Protein AF-A0A7C5ILG7-F1 (afdb_monomer_lite)

Foldseek 3Di:
DDPPPPCDVVNVCVQPVDPVSVVVVVQCVVCVVHDDDPVD

Secondary structure (DSSP, 8-state):
--------HHHHHHHS-SHHHHHHHHHHHH-TT----TT-

pLDDT: mean 74.3, std 10.38, range [38.91, 85.44]

Sequence (40 aa):
MAKQNSLSLATLQKKFSTEEKCRQHLFKLRFPDGFICPKC

Radius of gyration: 14.02 Å; chains: 1; bounding box: 20×32×36 Å

Structure (mmCIF, N/CA/C/O backbone):
data_AF-A0A7C5ILG7-F1
#
_entry.id   AF-A0A7C5ILG7-F1
#
loop_
_atom_site.group_PDB
_atom_site.id
_atom_site.type_symbol
_atom_site.label_atom_id
_atom_site.label_alt_id
_atom_site.label_comp_id
_atom_site.label_asym_id
_atom_site.label_entity_id
_atom_site.label_seq_id
_atom_site.pdbx_PDB_ins_code
_atom_site.Cartn_x
_atom_site.Cartn_y
_atom_site.Cartn_z
_atom_site.occupancy
_atom_site.B_iso_or_equiv
_atom_site.auth_seq_id
_atom_site.auth_comp_id
_atom_site.auth_asym_id
_atom_site.auth_atom_id
_atom_site.pdbx_PDB_model_num
ATOM 1 N N . MET A 1 1 ? 5.408 -25.933 -1.428 1.00 38.91 1 MET A N 1
ATOM 2 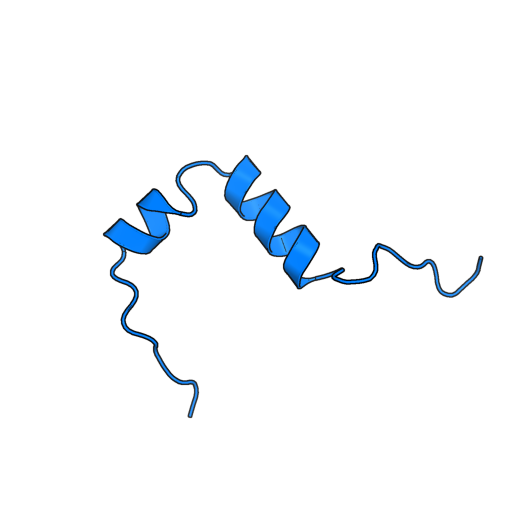C CA . MET A 1 1 ? 4.456 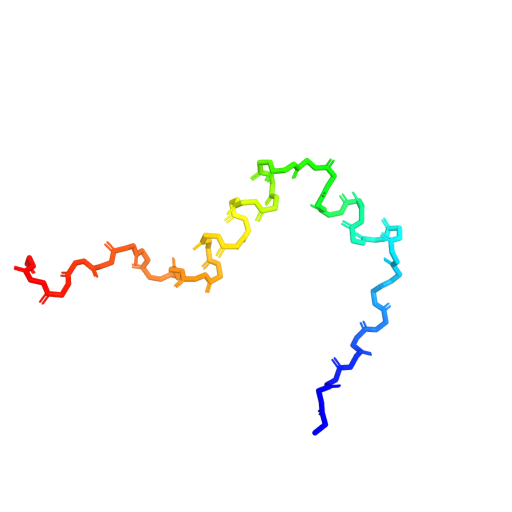-25.697 -0.321 1.00 38.91 1 MET A CA 1
ATOM 3 C C . MET A 1 1 ? 4.670 -24.279 0.187 1.00 38.91 1 MET A C 1
ATOM 5 O O . MET A 1 1 ? 5.785 -23.960 0.580 1.00 38.91 1 MET A O 1
ATOM 9 N N . ALA A 1 2 ? 3.669 -23.403 0.082 1.00 48.69 2 ALA A N 1
ATOM 10 C CA . ALA A 1 2 ? 3.782 -22.029 0.567 1.00 48.69 2 ALA A CA 1
ATOM 11 C C . ALA A 1 2 ? 3.832 -22.046 2.103 1.00 48.69 2 ALA A C 1
ATOM 13 O O . ALA A 1 2 ? 2.925 -22.574 2.741 1.00 48.69 2 ALA A O 1
ATOM 14 N N . LYS A 1 3 ? 4.908 -21.516 2.695 1.00 56.75 3 LYS A N 1
ATOM 15 C CA . LYS A 1 3 ? 5.044 -21.348 4.150 1.00 56.75 3 LYS A CA 1
ATOM 16 C C . LYS A 1 3 ? 3.888 -20.473 4.650 1.00 56.75 3 LYS A C 1
ATOM 18 O O . LYS A 1 3 ? 3.927 -19.255 4.492 1.00 56.75 3 LYS A O 1
ATOM 23 N N . GLN A 1 4 ? 2.868 -21.076 5.261 1.00 61.66 4 GLN A N 1
ATOM 24 C CA . GLN A 1 4 ? 1.874 -20.345 6.043 1.00 61.66 4 GLN A CA 1
ATOM 25 C C . GLN A 1 4 ? 2.543 -19.897 7.341 1.00 61.66 4 GLN A C 1
ATOM 27 O O . GLN A 1 4 ? 2.511 -20.584 8.357 1.00 61.66 4 GLN A O 1
ATOM 32 N N . ASN A 1 5 ? 3.208 -18.745 7.286 1.00 58.84 5 ASN A N 1
ATOM 33 C CA . ASN A 1 5 ? 3.601 -18.029 8.486 1.00 58.84 5 ASN A CA 1
ATOM 34 C C . ASN A 1 5 ? 2.302 -17.724 9.242 1.00 58.84 5 ASN A C 1
ATOM 36 O O . ASN A 1 5 ? 1.436 -17.045 8.690 1.00 58.84 5 ASN A O 1
ATOM 40 N N . SER A 1 6 ? 2.131 -18.274 10.444 1.00 61.78 6 SER A N 1
ATOM 41 C CA . SER A 1 6 ? 0.937 -18.139 11.287 1.00 61.78 6 SER A CA 1
ATOM 42 C C . SER A 1 6 ? 0.771 -16.695 11.775 1.00 61.78 6 SER A C 1
ATOM 44 O O . SER A 1 6 ? 0.968 -16.372 12.943 1.00 61.78 6 SER A O 1
ATOM 46 N N . LEU A 1 7 ? 0.468 -15.787 10.852 1.00 67.31 7 LEU A N 1
ATOM 47 C CA . LEU A 1 7 ? -0.004 -14.446 11.137 1.00 67.31 7 LEU A CA 1
ATOM 48 C C . LEU A 1 7 ? -1.494 -14.582 11.415 1.00 67.31 7 LEU A C 1
ATOM 50 O O . LEU A 1 7 ? -2.289 -14.759 10.494 1.00 67.31 7 LEU A O 1
ATOM 54 N N . SER A 1 8 ? -1.865 -14.540 12.692 1.00 74.31 8 SER A N 1
ATOM 55 C CA . SER A 1 8 ? -3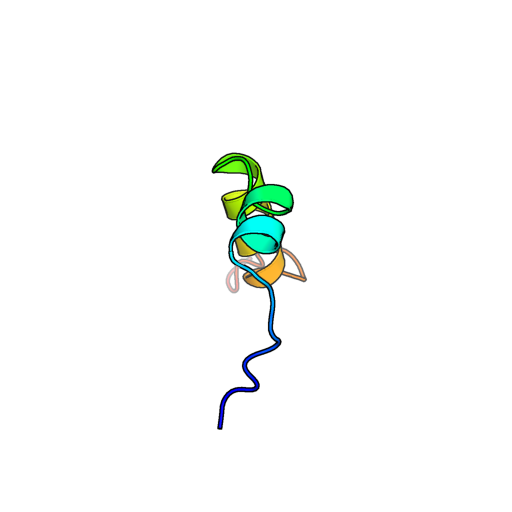.268 -14.520 13.097 1.00 74.31 8 SER A CA 1
ATOM 56 C C . SER A 1 8 ? -3.998 -13.372 12.400 1.00 74.31 8 SER A C 1
ATOM 58 O O . SER A 1 8 ? -3.425 -12.294 12.206 1.00 74.31 8 SER A O 1
ATOM 60 N N . LEU A 1 9 ? -5.279 -13.572 12.074 1.00 70.12 9 LEU A N 1
ATOM 61 C CA . LEU A 1 9 ? -6.127 -12.537 11.467 1.00 70.12 9 LEU A CA 1
ATOM 62 C C . LEU A 1 9 ? -6.055 -11.207 12.229 1.00 70.12 9 LEU A C 1
ATOM 64 O O . LEU A 1 9 ? -5.978 -10.158 11.604 1.00 70.12 9 LEU A O 1
ATOM 68 N N . ALA A 1 10 ? -5.957 -11.246 13.561 1.00 77.38 10 ALA A N 1
ATOM 69 C CA . ALA A 1 10 ? -5.769 -10.062 14.397 1.00 77.38 10 ALA A CA 1
ATOM 70 C C . ALA A 1 10 ? -4.468 -9.293 14.088 1.00 77.38 10 ALA A C 1
ATOM 72 O O . ALA A 1 10 ? -4.451 -8.065 14.077 1.00 77.38 10 ALA A O 1
ATOM 73 N N . THR A 1 11 ? -3.364 -9.986 13.802 1.00 74.12 11 THR A N 1
ATOM 74 C CA . THR A 1 11 ? -2.087 -9.357 13.428 1.00 74.12 11 THR A CA 1
ATOM 75 C C . THR A 1 11 ? -2.152 -8.767 12.023 1.00 74.12 11 THR A C 1
ATOM 77 O O . THR A 1 11 ? -1.609 -7.685 11.794 1.00 74.12 11 THR A O 1
ATOM 80 N N . LEU A 1 12 ? -2.846 -9.441 11.101 1.00 76.44 12 LEU A N 1
ATOM 81 C CA . LEU A 1 12 ? -3.156 -8.913 9.770 1.00 76.44 12 LEU A CA 1
ATOM 82 C C . LEU A 1 12 ? -4.025 -7.656 9.881 1.00 76.44 12 LEU A C 1
ATOM 84 O O . LEU A 1 12 ? -3.620 -6.6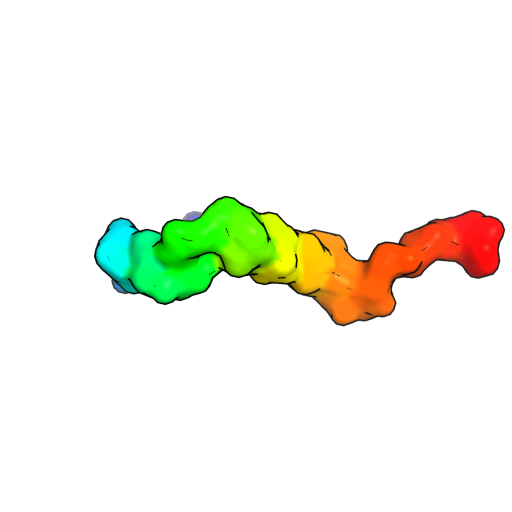11 9.391 1.00 76.44 12 LEU A O 1
ATOM 88 N N . GLN A 1 13 ? -5.133 -7.702 10.617 1.00 75.31 13 GLN A N 1
ATOM 89 C CA . GLN A 1 13 ? -5.986 -6.538 10.869 1.00 75.31 13 GLN A CA 1
ATOM 90 C C . GLN A 1 13 ? -5.239 -5.408 11.583 1.00 75.31 13 GLN A C 1
ATOM 92 O O . GLN A 1 13 ? -5.519 -4.248 11.321 1.00 75.31 13 GLN A O 1
ATOM 97 N N . LYS A 1 14 ? -4.259 -5.691 12.448 1.00 79.69 14 LYS A N 1
ATOM 98 C CA . LYS A 1 14 ? -3.464 -4.651 13.129 1.00 79.69 14 LYS A CA 1
ATOM 99 C C . LYS A 1 14 ? -2.382 -4.029 12.234 1.00 79.69 14 LYS A C 1
ATOM 101 O O . LYS A 1 14 ? -2.054 -2.857 12.393 1.00 79.69 14 LYS A O 1
ATOM 106 N N . LYS A 1 15 ? -1.817 -4.793 11.293 1.00 72.62 15 LYS A N 1
ATOM 107 C CA . LYS A 1 15 ? -0.846 -4.284 10.302 1.00 72.62 15 LYS A CA 1
ATOM 108 C C . LYS A 1 15 ? -1.527 -3.591 9.118 1.00 72.62 15 LYS A C 1
ATOM 110 O O . LYS A 1 15 ? -1.030 -2.579 8.633 1.00 72.62 15 LYS A O 1
ATOM 115 N N . PHE A 1 16 ? -2.678 -4.105 8.703 1.00 77.62 16 PHE A N 1
ATOM 116 C CA . PHE A 1 16 ? -3.469 -3.668 7.554 1.00 77.62 16 PHE A CA 1
ATOM 117 C C . PHE A 1 16 ? -4.836 -3.142 8.000 1.00 77.62 16 PHE A C 1
ATOM 119 O O . PHE A 1 16 ? -5.861 -3.461 7.411 1.00 77.62 16 PHE A O 1
ATOM 126 N N . SER A 1 17 ? -4.850 -2.347 9.073 1.00 75.25 17 SER A N 1
ATOM 127 C CA . SER A 1 17 ? -6.088 -1.833 9.683 1.00 75.25 17 SER A CA 1
ATOM 128 C C . SER A 1 17 ? -6.871 -0.897 8.777 1.00 75.25 17 SER A C 1
ATOM 130 O O . SER A 1 17 ? -8.060 -0.698 8.986 1.00 75.25 17 SER A O 1
ATOM 132 N N . THR A 1 18 ? -6.198 -0.299 7.796 1.00 83.38 18 THR A N 1
ATOM 133 C CA . THR A 1 18 ? -6.808 0.598 6.823 1.00 83.38 18 THR A CA 1
ATOM 134 C C . THR A 1 18 ? -6.462 0.154 5.415 1.00 83.38 18 THR A C 1
ATOM 136 O O . THR A 1 18 ? -5.359 -0.336 5.139 1.00 83.38 18 THR A O 1
ATOM 139 N N . GLU A 1 19 ? -7.411 0.371 4.512 1.00 79.88 19 GLU A N 1
ATOM 140 C CA . GLU A 1 19 ? -7.257 0.062 3.095 1.00 79.88 19 GLU A CA 1
ATOM 141 C C . GLU A 1 19 ? -6.069 0.822 2.486 1.00 79.88 19 GLU A C 1
ATOM 143 O O . GLU A 1 19 ? -5.304 0.264 1.703 1.00 79.88 19 GLU A O 1
ATOM 148 N N . GLU A 1 20 ? -5.814 2.051 2.945 1.00 84.31 20 GLU A N 1
ATOM 149 C CA . GLU A 1 20 ? -4.650 2.850 2.549 1.00 84.31 20 GLU A CA 1
ATOM 150 C C . GLU A 1 20 ? -3.318 2.199 2.933 1.00 84.31 20 GLU A C 1
ATOM 152 O O . GLU A 1 20 ? -2.415 2.121 2.098 1.00 84.31 20 GLU A O 1
ATOM 157 N N . LYS A 1 21 ? -3.183 1.688 4.167 1.00 81.56 21 LYS A N 1
ATOM 158 C CA . LYS A 1 21 ? -1.968 0.975 4.598 1.00 81.56 21 LYS A CA 1
ATOM 159 C C . LYS A 1 21 ? -1.779 -0.308 3.798 1.00 81.56 21 LYS A C 1
ATOM 161 O O . LYS A 1 21 ? -0.655 -0.606 3.397 1.00 81.56 21 LYS A O 1
ATOM 166 N N . CYS A 1 22 ? -2.865 -1.032 3.525 1.00 85.06 22 CYS A N 1
ATOM 167 C CA . CYS A 1 22 ? -2.834 -2.220 2.675 1.00 85.06 22 CYS A CA 1
ATOM 168 C C . CYS A 1 22 ? -2.366 -1.881 1.257 1.00 85.06 22 CYS A C 1
ATOM 170 O O . CYS A 1 22 ? -1.406 -2.474 0.763 1.00 85.06 22 CYS A O 1
ATOM 172 N N . ARG A 1 23 ? -2.950 -0.847 0.648 1.00 83.94 23 ARG A N 1
ATOM 173 C CA . ARG A 1 23 ? -2.591 -0.377 -0.691 1.00 83.94 23 ARG A CA 1
ATOM 174 C C . ARG A 1 23 ? -1.139 0.082 -0.768 1.00 83.94 23 ARG A C 1
ATOM 176 O O . ARG A 1 23 ? -0.440 -0.310 -1.695 1.00 83.94 23 ARG A O 1
ATOM 183 N N . GLN A 1 24 ? -0.657 0.861 0.201 1.00 84.69 24 GLN A N 1
ATOM 184 C CA . GLN A 1 24 ? 0.743 1.299 0.243 1.00 84.69 24 GLN A CA 1
ATOM 185 C C . GLN A 1 24 ? 1.709 0.122 0.403 1.00 84.69 24 GLN A C 1
ATOM 187 O O . GLN A 1 24 ? 2.759 0.097 -0.237 1.00 84.69 24 GLN A O 1
ATOM 192 N N . HIS A 1 25 ? 1.368 -0.859 1.242 1.00 85.38 25 HIS A N 1
ATOM 193 C CA . HIS A 1 25 ? 2.203 -2.039 1.441 1.00 85.38 25 HIS A CA 1
ATOM 194 C C . HIS A 1 25 ? 2.265 -2.905 0.179 1.00 85.38 25 HIS A C 1
ATOM 196 O O . HIS A 1 25 ? 3.353 -3.288 -0.243 1.00 85.38 25 HIS A O 1
ATOM 202 N N . LEU A 1 26 ? 1.118 -3.141 -0.466 1.00 85.44 26 LEU A N 1
ATOM 203 C CA . LEU A 1 26 ? 1.029 -3.838 -1.750 1.00 85.44 26 LEU A CA 1
ATOM 204 C C . LEU A 1 26 ? 1.784 -3.096 -2.851 1.00 85.44 26 LEU A C 1
ATOM 206 O O . LEU A 1 26 ? 2.461 -3.729 -3.653 1.00 85.44 26 LEU A O 1
ATOM 210 N N . PHE A 1 27 ? 1.703 -1.766 -2.882 1.00 84.75 27 PHE A N 1
ATOM 211 C CA . PHE A 1 27 ? 2.409 -0.955 -3.867 1.00 84.75 27 PHE A CA 1
ATOM 212 C C . PHE A 1 27 ? 3.929 -1.061 -3.702 1.00 84.75 27 PHE A C 1
ATOM 214 O O . PHE A 1 27 ? 4.623 -1.303 -4.682 1.00 84.75 27 PHE A O 1
ATOM 221 N N . LYS A 1 28 ? 4.438 -0.984 -2.464 1.00 83.50 28 LYS A N 1
ATOM 222 C CA . LYS A 1 28 ? 5.864 -1.202 -2.156 1.00 83.50 28 LYS A CA 1
ATOM 223 C C . LYS A 1 28 ? 6.328 -2.624 -2.478 1.00 83.50 28 LYS A C 1
ATOM 225 O O . LYS A 1 28 ? 7.430 -2.802 -2.974 1.00 83.50 28 LYS A O 1
ATOM 230 N N . LEU A 1 29 ? 5.493 -3.630 -2.213 1.00 84.00 2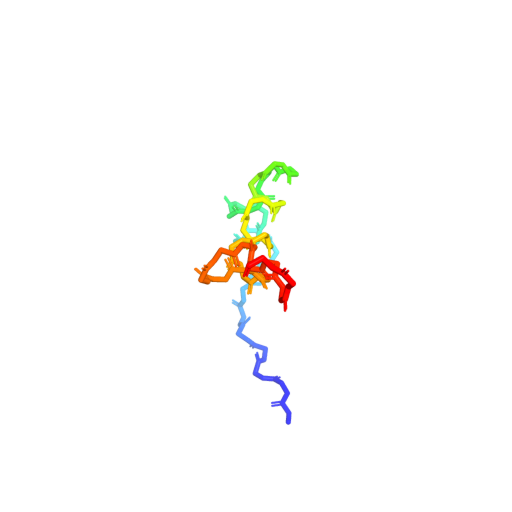9 LEU A N 1
ATOM 231 C CA . LEU A 1 29 ? 5.771 -5.027 -2.571 1.00 84.00 29 LEU A CA 1
ATOM 232 C C . LEU A 1 29 ? 5.806 -5.242 -4.086 1.00 84.00 29 LEU A C 1
ATOM 234 O O . LEU A 1 29 ? 6.618 -6.016 -4.579 1.00 84.00 29 LEU A O 1
ATOM 238 N N . ARG A 1 30 ? 4.908 -4.578 -4.817 1.00 83.75 30 ARG A N 1
ATOM 239 C CA . ARG A 1 30 ? 4.783 -4.704 -6.271 1.00 83.75 30 ARG A CA 1
ATOM 240 C C . ARG A 1 30 ? 5.853 -3.912 -7.022 1.00 83.75 30 ARG A C 1
ATOM 242 O O . ARG A 1 30 ? 6.246 -4.327 -8.105 1.00 83.75 30 ARG A O 1
ATOM 249 N N . PHE A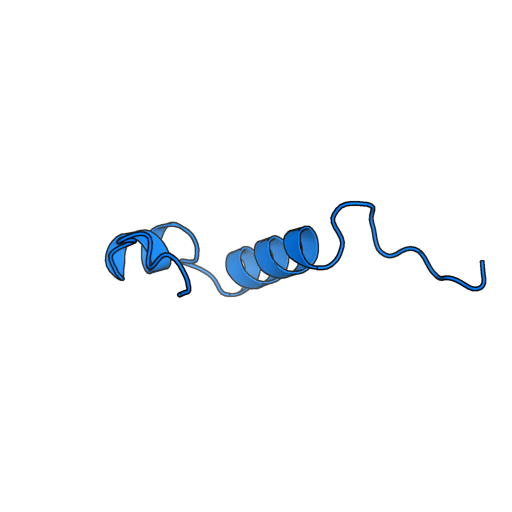 1 31 ? 6.311 -2.803 -6.446 1.00 82.38 31 PHE A N 1
ATOM 250 C CA . PHE A 1 31 ? 7.300 -1.895 -7.023 1.00 82.38 31 PHE A CA 1
ATOM 251 C C . PHE A 1 31 ? 8.359 -1.507 -5.973 1.00 82.38 31 PHE A C 1
ATOM 253 O O . PHE A 1 31 ? 8.344 -0.374 -5.483 1.00 82.38 31 PHE A O 1
ATOM 260 N N . PRO A 1 32 ? 9.261 -2.429 -5.592 1.00 77.94 32 PRO A N 1
ATOM 261 C CA . PRO A 1 32 ? 10.294 -2.153 -4.591 1.00 77.94 32 PRO A CA 1
ATOM 262 C C . PRO A 1 32 ? 11.301 -1.093 -5.062 1.00 77.94 32 PRO A C 1
ATOM 264 O O . PRO A 1 32 ? 11.653 -0.205 -4.292 1.00 77.94 32 PRO A O 1
ATOM 267 N N . ASP A 1 33 ? 11.679 -1.129 -6.340 1.00 75.25 33 ASP A N 1
ATOM 268 C CA . ASP A 1 33 ? 12.605 -0.183 -6.982 1.00 75.25 33 ASP A CA 1
ATOM 269 C C . ASP A 1 33 ? 11.891 1.026 -7.622 1.00 75.25 33 ASP A C 1
ATOM 271 O O . ASP A 1 33 ? 12.473 1.782 -8.397 1.00 75.25 33 ASP A O 1
ATOM 275 N N . GLY A 1 34 ? 10.611 1.229 -7.293 1.00 75.12 34 GLY A N 1
ATOM 276 C CA . GLY A 1 34 ? 9.762 2.244 -7.911 1.00 75.12 34 GLY A CA 1
ATOM 277 C C . GLY A 1 34 ? 9.060 1.752 -9.179 1.00 75.12 34 GLY A C 1
ATOM 278 O O . GLY A 1 34 ? 9.350 0.691 -9.734 1.00 75.12 34 GLY A O 1
ATOM 279 N N . PHE A 1 35 ? 8.056 2.509 -9.621 1.00 70.94 35 PHE A N 1
ATOM 280 C CA . PHE A 1 35 ? 7.401 2.259 -10.902 1.00 70.94 35 PHE A CA 1
ATOM 281 C C . PHE A 1 35 ? 8.351 2.705 -12.018 1.00 70.94 35 PHE A C 1
ATOM 283 O O . PHE A 1 35 ? 8.356 3.868 -12.416 1.00 70.94 35 PHE A O 1
ATOM 290 N N . ILE A 1 36 ? 9.197 1.787 -12.482 1.00 67.25 36 ILE A N 1
ATOM 291 C CA . ILE A 1 36 ? 10.103 2.042 -13.599 1.00 67.25 36 ILE A CA 1
ATOM 292 C C . ILE A 1 36 ? 9.316 1.798 -14.884 1.00 67.25 36 ILE A C 1
ATOM 294 O O . ILE A 1 36 ? 8.921 0.671 -15.189 1.00 67.25 36 ILE A O 1
ATOM 298 N N . CYS A 1 37 ? 9.054 2.870 -15.629 1.00 73.19 37 CYS A N 1
ATOM 299 C CA . CYS A 1 37 ? 8.515 2.756 -16.974 1.00 73.19 37 CYS A CA 1
ATOM 300 C C . CYS A 1 37 ? 9.601 2.128 -17.864 1.00 73.19 37 CYS A C 1
ATOM 302 O O . CYS A 1 37 ? 10.643 2.751 -18.042 1.00 73.19 37 CYS A O 1
ATOM 304 N N . PRO A 1 38 ? 9.386 0.947 -18.474 1.00 70.69 38 PRO A N 1
ATOM 305 C CA . PRO A 1 38 ? 10.395 0.294 -19.316 1.00 70.69 38 PRO A CA 1
ATOM 306 C C . PRO A 1 38 ? 10.641 1.021 -20.653 1.00 70.69 38 PRO A C 1
ATOM 308 O O . PRO A 1 38 ? 11.347 0.504 -21.513 1.00 70.69 38 PRO A O 1
ATOM 311 N N . LYS A 1 39 ? 10.000 2.177 -20.864 1.00 75.19 39 LYS A N 1
ATOM 312 C CA . LYS A 1 39 ? 10.061 2.983 -22.089 1.00 75.19 39 LYS A CA 1
ATOM 313 C C . LYS A 1 39 ? 10.621 4.397 -21.877 1.00 75.19 39 LYS A C 1
ATOM 315 O O . LYS A 1 39 ? 10.681 5.133 -22.859 1.00 75.19 39 LYS A O 1
ATOM 320 N N . CYS A 1 40 ? 10.941 4.793 -20.644 1.00 67.44 40 CYS A N 1
ATOM 321 C CA . CYS A 1 40 ? 11.509 6.111 -20.343 1.00 67.44 40 CYS A CA 1
ATOM 322 C C . CYS A 1 40 ? 13.027 6.044 -20.202 1.00 67.44 40 CYS A C 1
ATOM 324 O O . CYS A 1 40 ? 13.518 5.000 -19.720 1.00 67.44 40 CYS A O 1
#